Protein AF-A0AAD7RD59-F1 (afdb_monomer_lite)

pLDDT: mean 71.17, std 19.15, range [34.72, 98.81]

Secondary structure (DSSP, 8-state):
--------------PSPPPPPPHHHHHHHHTTTTS---PPPS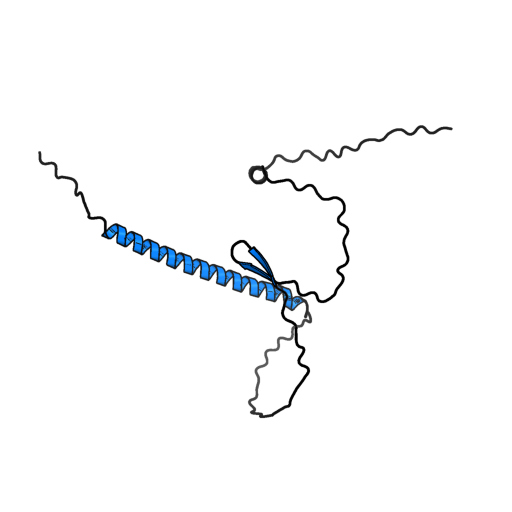--PPPP-------PPEEEEETTEEEEEPPPP--------------------------------TTTTTHHHHHHHHHHHHHHHHHHHHHHHHHHHHHHHHHHHHHHHHS----PPP----

Organism: NCBI:txid143900

Sequence (162 aa):
MPNKKRADMVKTGGGPKTPELTPTEELALQQNRGRPIMEGIAGGSSSEQAGSSARSPSVKAAGHSVTLLQPPPIVLVRGEEPTDEASPEPGPSHSAGIGDGENESESQGDVRTLYKRYLRAEIASRQLKMRKLHKDIALLDRQLDLVRSARPSGLAPGHLQD

Radius of gyration: 36.66 Å; chains: 1; bounding box: 92×52×120 Å

Foldseek 3Di:
DDDDDDDPDPPPPPDPDDDDDDPVRVVVVVVCPPPDDDDDDPDDDDDDDDDDDDDAFDWDDDPPDIDTHDDDDDDPDDDDDDDDDDDDDDDDDDDDDDDDDDDDDPPVVPPVVVVVVVVVVVVVVVVVVVVVVVVVVVVVVVVVVVVVVPDPPPDDDDDDDD

Structure (mmCIF, N/CA/C/O backbone):
data_AF-A0AAD7RD59-F1
#
_entry.id   AF-A0AAD7RD59-F1
#
loop_
_atom_site.group_PDB
_atom_site.id
_atom_site.type_symbol
_atom_site.label_atom_id
_atom_site.label_alt_id
_atom_site.label_comp_id
_atom_site.label_asym_id
_atom_site.label_entity_id
_atom_site.label_seq_id
_atom_site.pdbx_PDB_ins_code
_atom_site.Cartn_x
_atom_site.Cartn_y
_atom_site.Cartn_z
_atom_site.occupancy
_atom_site.B_iso_or_equiv
_atom_site.auth_seq_id
_atom_site.auth_comp_id
_atom_site.auth_asym_id
_atom_site.auth_atom_id
_atom_site.pdbx_PDB_model_num
ATOM 1 N N . MET A 1 1 ? 25.930 14.898 79.053 1.00 40.34 1 MET A N 1
ATOM 2 C CA . MET A 1 1 ? 25.805 13.864 78.003 1.00 40.34 1 MET A CA 1
ATOM 3 C C . MET A 1 1 ? 25.686 14.541 76.636 1.00 40.34 1 MET A C 1
ATOM 5 O O . MET A 1 1 ? 24.595 14.991 76.313 1.00 40.34 1 MET A O 1
ATOM 9 N N . PRO A 1 2 ? 26.762 14.691 75.845 1.00 47.88 2 PRO A N 1
ATOM 10 C CA . PRO A 1 2 ? 26.655 15.121 74.452 1.00 47.88 2 PRO A CA 1
ATOM 11 C C . PRO A 1 2 ? 26.808 13.920 73.505 1.00 47.88 2 PRO A C 1
ATOM 13 O O . PRO A 1 2 ? 27.876 13.312 73.428 1.00 47.88 2 PRO A O 1
ATOM 16 N N . ASN A 1 3 ? 25.746 13.589 72.767 1.00 43.22 3 ASN A N 1
ATOM 17 C CA . ASN A 1 3 ? 25.771 12.546 71.739 1.00 43.22 3 ASN A CA 1
ATOM 18 C C . ASN A 1 3 ? 26.467 13.074 70.473 1.00 43.22 3 ASN A C 1
ATOM 20 O O . ASN A 1 3 ? 25.966 13.973 69.797 1.00 43.22 3 ASN A O 1
ATOM 24 N N . LYS A 1 4 ? 27.638 12.512 70.149 1.00 58.94 4 LYS A N 1
ATOM 25 C CA . LYS A 1 4 ? 28.366 12.760 68.895 1.00 58.94 4 LYS A CA 1
ATOM 26 C C . LYS A 1 4 ? 27.657 12.048 67.737 1.00 58.94 4 LYS A C 1
ATOM 28 O O . LYS A 1 4 ? 27.622 10.823 67.699 1.00 58.94 4 LYS A O 1
ATOM 33 N N . LYS A 1 5 ? 27.144 12.819 66.774 1.00 62.97 5 LYS A N 1
ATOM 34 C CA . LYS A 1 5 ? 26.704 12.330 65.458 1.00 62.97 5 LYS A CA 1
ATOM 35 C C . LYS A 1 5 ? 27.918 11.858 64.643 1.00 62.97 5 LYS A C 1
ATOM 37 O O . LYS A 1 5 ? 28.838 12.637 64.407 1.00 62.97 5 LYS A O 1
ATOM 42 N N . ARG A 1 6 ? 27.898 10.597 64.214 1.00 59.19 6 ARG A N 1
ATOM 43 C CA . ARG A 1 6 ? 28.653 9.992 63.099 1.00 59.19 6 ARG A CA 1
ATOM 44 C C . ARG A 1 6 ? 27.738 8.887 62.550 1.00 59.19 6 ARG A C 1
ATOM 46 O O . ARG A 1 6 ? 27.061 8.255 63.347 1.00 59.19 6 ARG A O 1
ATOM 53 N N . ALA A 1 7 ? 27.612 8.597 61.269 1.00 48.12 7 ALA A N 1
ATOM 54 C CA . ALA A 1 7 ? 28.310 9.023 60.074 1.00 48.12 7 ALA A CA 1
ATOM 55 C C . ALA A 1 7 ? 27.320 8.877 58.906 1.00 48.12 7 ALA A C 1
ATOM 57 O O . ALA A 1 7 ? 26.541 7.921 58.885 1.00 48.12 7 ALA A O 1
ATOM 58 N N . ASP A 1 8 ? 27.373 9.789 57.941 1.00 53.09 8 ASP A N 1
ATOM 59 C CA . ASP A 1 8 ? 26.723 9.598 56.649 1.00 53.09 8 ASP A CA 1
ATOM 60 C C . ASP A 1 8 ? 27.448 8.472 55.908 1.00 53.09 8 ASP A C 1
ATOM 62 O O . ASP A 1 8 ? 28.567 8.631 55.421 1.00 53.09 8 ASP A O 1
ATOM 66 N N . MET A 1 9 ? 26.822 7.298 55.871 1.00 52.44 9 MET A N 1
ATOM 67 C CA . MET A 1 9 ? 27.282 6.183 55.057 1.00 52.44 9 MET A CA 1
ATOM 68 C C . MET A 1 9 ? 26.623 6.324 53.687 1.00 52.44 9 MET A C 1
ATOM 70 O O . MET A 1 9 ? 25.461 5.963 53.491 1.00 52.44 9 MET A O 1
ATOM 74 N N . VAL A 1 10 ? 27.374 6.916 52.758 1.00 58.72 10 VAL A N 1
ATOM 75 C CA . VAL A 1 10 ? 27.068 6.978 51.328 1.00 58.72 10 VAL A CA 1
ATOM 76 C C . VAL A 1 10 ? 26.758 5.561 50.844 1.00 58.72 10 VAL A C 1
ATOM 78 O O . VAL A 1 10 ? 27.644 4.720 50.708 1.00 58.72 10 VAL A O 1
ATOM 81 N N . LYS A 1 11 ? 25.473 5.275 50.624 1.00 58.69 11 LYS A N 1
ATOM 82 C CA . LYS A 1 11 ? 25.018 4.050 49.967 1.00 58.69 11 LYS A CA 1
ATOM 83 C C . LYS A 1 11 ? 25.261 4.202 48.470 1.00 58.69 11 LYS A C 1
ATOM 85 O O . LYS A 1 11 ? 24.381 4.648 47.740 1.00 58.69 11 LYS A O 1
ATOM 90 N N . THR A 1 12 ? 26.446 3.834 48.000 1.00 55.41 12 THR A N 1
ATOM 91 C CA . THR A 1 12 ? 26.662 3.596 46.571 1.00 55.41 12 THR A CA 1
ATOM 92 C C . THR A 1 12 ? 25.933 2.300 46.222 1.00 55.41 12 THR A C 1
ATOM 94 O O . THR A 1 12 ? 26.372 1.212 46.589 1.00 55.41 12 THR A O 1
ATOM 97 N N . GLY A 1 13 ? 24.764 2.420 45.591 1.00 57.09 13 GLY A N 1
ATOM 98 C CA . GLY A 1 13 ? 23.965 1.295 45.107 1.00 57.09 13 GLY A CA 1
ATOM 99 C C . GLY A 1 13 ? 24.663 0.583 43.951 1.00 57.09 13 GLY A C 1
ATOM 100 O O . GLY A 1 13 ? 24.314 0.787 42.795 1.00 57.09 13 GLY A O 1
ATOM 101 N N . GLY A 1 14 ? 25.670 -0.231 44.261 1.00 62.97 14 GLY A N 1
ATOM 102 C CA . GLY A 1 14 ? 26.287 -1.150 43.314 1.00 62.97 14 GLY A CA 1
ATOM 103 C C . GLY A 1 14 ? 25.391 -2.367 43.146 1.00 62.97 14 GLY A C 1
ATOM 104 O O . GLY A 1 14 ? 25.514 -3.331 43.899 1.00 62.97 14 GLY A O 1
ATOM 105 N N . GLY A 1 15 ? 24.458 -2.297 42.196 1.00 72.56 15 GLY A N 1
ATOM 106 C CA . GLY A 1 15 ? 23.721 -3.475 41.749 1.00 72.56 15 GLY A CA 1
ATOM 107 C C . GLY A 1 15 ? 24.677 -4.571 41.250 1.00 72.56 15 GLY A C 1
ATOM 108 O O . GLY A 1 15 ? 25.837 -4.284 40.937 1.00 72.56 15 GLY A O 1
ATOM 109 N N . PRO A 1 16 ? 24.221 -5.833 41.193 1.00 66.12 16 PRO A N 1
ATOM 110 C CA . PRO A 1 16 ? 25.025 -6.935 40.674 1.00 66.12 16 PRO A CA 1
ATOM 111 C C . PRO A 1 16 ? 25.571 -6.611 39.276 1.00 66.12 16 PRO A C 1
ATOM 113 O O . PRO A 1 16 ? 24.937 -5.886 38.508 1.00 66.12 16 PRO A O 1
ATOM 116 N N . LYS A 1 17 ? 26.761 -7.147 38.966 1.00 63.53 17 LYS A N 1
ATOM 117 C CA . LYS A 1 17 ? 27.454 -6.942 37.686 1.00 63.53 17 LYS A CA 1
ATOM 118 C C . LYS A 1 17 ? 26.466 -7.166 36.537 1.00 63.53 17 LYS A C 1
ATOM 120 O O . LYS A 1 17 ? 25.874 -8.241 36.447 1.00 63.53 17 LYS A O 1
ATOM 125 N N . THR A 1 18 ? 26.279 -6.152 35.693 1.00 67.50 18 THR A N 1
ATOM 126 C CA . THR A 1 18 ? 25.425 -6.265 34.507 1.00 67.50 18 THR A CA 1
ATOM 127 C C . THR A 1 18 ? 25.922 -7.438 33.657 1.00 67.50 18 THR A C 1
ATOM 129 O O . THR A 1 18 ? 27.141 -7.554 33.477 1.00 67.50 18 THR A O 1
ATOM 132 N N . PRO A 1 19 ? 25.031 -8.323 33.175 1.00 76.38 19 PRO A N 1
ATOM 133 C CA . PRO A 1 19 ? 25.428 -9.421 32.302 1.00 76.38 19 PRO A CA 1
ATOM 134 C C . PRO A 1 19 ? 26.155 -8.885 31.063 1.00 76.38 19 PRO A C 1
ATOM 136 O O . PRO A 1 19 ? 25.951 -7.736 30.661 1.00 76.38 19 PRO A O 1
ATOM 139 N N . GLU A 1 20 ? 27.034 -9.705 30.487 1.00 81.62 20 GLU A N 1
ATOM 140 C CA . GLU A 1 20 ? 27.679 -9.358 29.222 1.00 81.62 20 GLU A CA 1
ATOM 141 C C . GLU A 1 20 ? 26.609 -9.188 28.146 1.00 81.62 20 GLU A C 1
ATOM 143 O O . GLU A 1 20 ? 25.672 -9.983 28.054 1.00 81.62 20 GLU A O 1
ATOM 148 N N . LEU A 1 21 ? 26.733 -8.109 27.378 1.00 79.56 21 LEU A N 1
ATOM 149 C CA . LEU A 1 21 ? 25.765 -7.765 26.351 1.00 79.56 21 LEU A CA 1
ATOM 150 C C . LEU A 1 21 ? 25.771 -8.846 25.275 1.00 79.56 21 LEU A C 1
ATOM 152 O O . LEU A 1 21 ? 26.821 -9.250 24.775 1.00 79.56 21 LEU A O 1
ATOM 156 N N . THR A 1 22 ? 24.584 -9.292 24.894 1.00 84.50 22 THR A N 1
ATOM 157 C CA . THR A 1 22 ? 24.427 -10.156 23.728 1.00 84.50 22 THR A CA 1
ATOM 158 C C . THR A 1 22 ? 24.837 -9.396 22.458 1.00 84.50 22 THR A C 1
ATOM 160 O O . THR A 1 22 ? 24.711 -8.168 22.406 1.00 84.50 22 THR A O 1
ATOM 163 N N . PRO A 1 23 ? 25.254 -10.091 21.381 1.00 83.81 23 PRO A N 1
ATOM 164 C CA . PRO A 1 23 ? 25.575 -9.438 20.108 1.00 83.81 23 PRO A CA 1
ATOM 165 C C . PRO A 1 23 ? 24.444 -8.533 19.588 1.00 83.81 23 PRO A C 1
ATOM 167 O O . PRO A 1 23 ? 24.687 -7.490 18.984 1.00 83.81 23 PRO A O 1
ATOM 170 N N . THR A 1 24 ? 23.191 -8.902 19.865 1.00 83.44 24 THR A N 1
ATOM 171 C CA . THR A 1 24 ? 22.007 -8.110 19.514 1.00 83.44 24 THR A CA 1
ATOM 172 C C . THR A 1 24 ? 21.912 -6.816 20.323 1.00 83.44 24 THR A C 1
ATOM 174 O O . THR A 1 24 ? 21.627 -5.758 19.761 1.00 83.44 24 THR A O 1
ATOM 177 N N . GLU A 1 25 ? 22.156 -6.875 21.632 1.00 84.62 25 GLU A N 1
ATOM 178 C CA . GLU A 1 25 ? 22.144 -5.694 22.502 1.00 84.62 25 GLU A CA 1
ATOM 179 C C . GLU A 1 25 ? 23.297 -4.744 22.171 1.00 84.62 25 GLU A C 1
ATOM 181 O O . GLU A 1 25 ? 23.107 -3.527 22.153 1.00 84.62 25 GLU A O 1
ATOM 186 N N . GLU A 1 26 ? 24.471 -5.278 21.827 1.00 86.56 26 GLU A N 1
ATOM 187 C CA . GLU A 1 26 ? 25.602 -4.459 21.398 1.00 86.56 26 GLU A CA 1
ATOM 188 C C . GLU A 1 26 ? 25.280 -3.683 20.110 1.00 86.56 26 GLU A C 1
ATOM 190 O O . GLU A 1 26 ? 25.496 -2.469 20.048 1.00 86.56 26 GLU A O 1
ATOM 195 N N . LEU A 1 27 ? 24.687 -4.341 19.105 1.00 85.56 27 LEU A N 1
ATOM 196 C CA . LEU A 1 27 ? 24.237 -3.680 17.874 1.00 85.56 27 LEU A CA 1
ATOM 197 C C . LEU A 1 27 ? 23.177 -2.603 18.152 1.00 85.56 27 LEU A C 1
ATOM 199 O O . LEU A 1 27 ? 23.229 -1.522 17.560 1.00 85.56 27 LEU A O 1
ATOM 203 N N . ALA A 1 28 ? 22.250 -2.857 19.079 1.00 83.56 28 ALA A N 1
ATOM 204 C CA . ALA A 1 28 ? 21.234 -1.883 19.472 1.00 83.56 28 ALA A CA 1
ATOM 205 C C . ALA A 1 28 ? 21.849 -0.630 20.125 1.00 83.56 28 ALA A C 1
ATOM 207 O O . ALA A 1 28 ? 21.436 0.494 19.835 1.00 83.56 28 ALA A O 1
ATOM 208 N N . LEU A 1 29 ? 22.879 -0.788 20.963 1.00 82.81 29 LEU A N 1
ATOM 209 C CA . LEU A 1 29 ? 23.602 0.343 21.556 1.00 82.81 29 LEU A CA 1
ATOM 210 C C . LEU A 1 29 ? 24.414 1.121 20.515 1.00 82.81 29 LEU A C 1
ATOM 212 O O . LEU A 1 29 ? 24.459 2.353 20.567 1.00 82.81 29 LEU A O 1
ATOM 216 N N . GLN A 1 30 ? 25.014 0.435 19.539 1.00 84.81 30 GLN A N 1
ATOM 217 C CA . GLN A 1 30 ? 25.735 1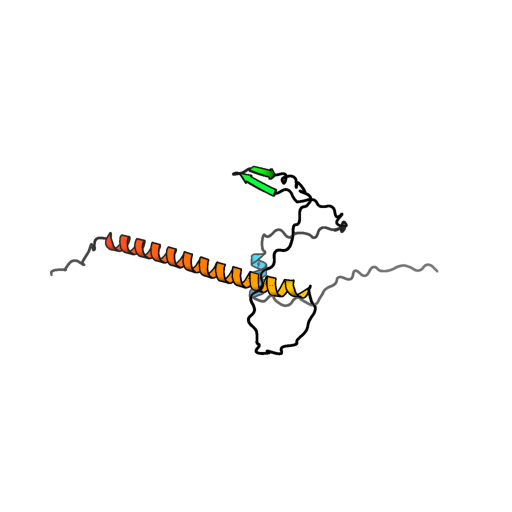.092 18.445 1.00 84.81 30 GLN A CA 1
ATOM 218 C C . GLN A 1 30 ? 24.818 1.995 17.607 1.00 84.81 30 GLN A C 1
ATOM 220 O O . GLN A 1 30 ? 25.232 3.090 17.231 1.00 84.81 30 GLN A O 1
ATOM 225 N N . GLN A 1 31 ? 23.558 1.604 17.387 1.00 82.38 31 GLN A N 1
ATOM 226 C CA . GLN A 1 31 ? 22.560 2.412 16.664 1.00 82.38 31 GLN A CA 1
ATOM 227 C C . GLN A 1 31 ? 22.134 3.697 17.396 1.00 82.38 31 GLN A C 1
ATOM 229 O O . GLN A 1 31 ? 21.569 4.612 16.783 1.00 82.38 31 GLN A O 1
ATOM 234 N N . ASN A 1 32 ? 22.403 3.774 18.700 1.00 81.00 32 ASN A N 1
ATOM 235 C CA . ASN A 1 32 ? 22.130 4.947 19.524 1.00 81.00 32 ASN A CA 1
ATOM 236 C C . ASN A 1 32 ? 23.348 5.874 19.664 1.00 81.00 32 ASN A C 1
ATOM 238 O O . ASN A 1 32 ? 23.214 6.968 20.218 1.00 81.00 32 ASN A O 1
ATOM 242 N N . ARG A 1 33 ? 24.522 5.493 19.133 1.00 82.81 33 ARG A N 1
ATOM 243 C CA . ARG A 1 33 ? 25.709 6.362 19.137 1.00 82.81 33 ARG A CA 1
ATOM 244 C C . 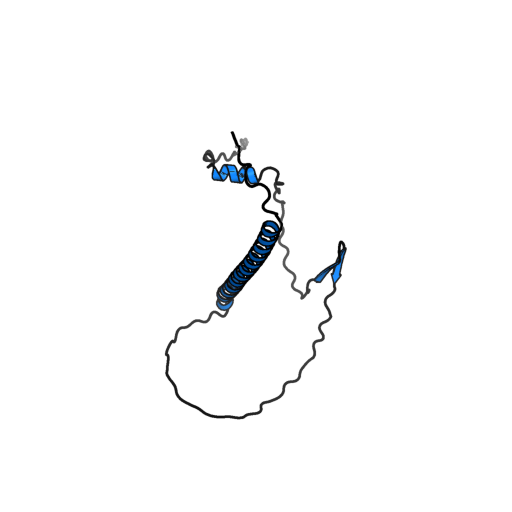ARG A 1 33 ? 25.426 7.650 18.363 1.00 82.81 33 ARG A C 1
ATOM 246 O O . ARG A 1 33 ? 24.919 7.622 17.247 1.00 82.81 33 ARG A O 1
ATOM 253 N N . GLY A 1 34 ? 25.764 8.785 18.971 1.00 80.25 34 GLY A N 1
ATOM 254 C CA . GLY A 1 34 ? 25.595 10.112 18.370 1.00 80.25 34 GLY A CA 1
ATOM 255 C C . GLY A 1 34 ? 24.172 10.675 18.425 1.00 80.25 34 GLY A C 1
ATOM 256 O O . GLY A 1 34 ? 23.954 11.784 17.942 1.00 80.25 34 GLY A O 1
ATOM 257 N N . ARG A 1 35 ? 23.205 9.965 19.023 1.00 84.94 35 ARG A N 1
ATOM 258 C CA . ARG A 1 35 ? 21.891 10.549 19.313 1.00 84.94 35 ARG A CA 1
ATOM 259 C C . ARG A 1 35 ? 21.996 11.438 20.556 1.00 84.94 35 ARG A C 1
ATOM 261 O O . ARG A 1 35 ? 22.632 11.025 21.526 1.00 84.94 35 ARG A O 1
ATOM 268 N N . PRO A 1 36 ? 21.389 12.636 20.558 1.00 81.88 36 PRO A N 1
ATOM 269 C CA . PRO A 1 36 ? 21.354 13.469 21.752 1.00 81.88 36 PRO A CA 1
ATOM 270 C C . PRO A 1 36 ? 20.636 12.716 22.878 1.00 81.88 36 PRO A C 1
ATOM 272 O O . PRO A 1 36 ? 19.495 12.278 22.715 1.00 81.88 36 PRO A O 1
ATOM 275 N N . ILE A 1 37 ? 21.323 12.545 24.008 1.00 82.25 37 ILE A N 1
ATOM 276 C CA . ILE A 1 37 ? 20.726 12.007 25.230 1.00 82.25 37 ILE A CA 1
ATOM 277 C C . ILE A 1 37 ? 19.887 13.135 25.825 1.00 82.25 37 ILE A C 1
ATOM 279 O O . ILE A 1 37 ? 20.418 14.181 26.190 1.00 82.25 37 ILE A O 1
ATOM 283 N N . MET A 1 38 ? 18.570 12.946 25.871 1.00 77.31 38 MET A N 1
ATOM 284 C CA . MET A 1 38 ? 17.679 13.894 26.528 1.00 77.31 38 MET A CA 1
ATOM 285 C C . MET A 1 38 ? 17.794 13.681 28.037 1.00 77.31 38 MET A C 1
ATOM 287 O O . MET A 1 38 ? 17.351 12.656 28.555 1.00 77.31 38 MET A O 1
ATOM 291 N N . GLU A 1 39 ? 18.422 14.622 28.736 1.00 81.50 39 GLU A N 1
ATOM 292 C CA . GLU A 1 39 ? 18.358 14.666 30.195 1.00 81.50 39 GLU A CA 1
ATOM 293 C C . GLU A 1 39 ? 16.899 14.891 30.618 1.00 81.50 39 GLU A C 1
ATOM 295 O O . GLU A 1 39 ? 16.167 15.671 30.001 1.00 81.50 39 GLU A O 1
ATOM 300 N N . GLY A 1 40 ? 16.444 14.166 31.641 1.00 76.69 40 GLY A N 1
ATOM 301 C CA . GLY A 1 40 ? 15.095 14.345 32.167 1.00 76.69 40 GLY A CA 1
ATOM 302 C C . GLY A 1 40 ? 14.927 15.760 32.717 1.00 76.69 40 GLY A C 1
ATOM 303 O O . GLY A 1 40 ? 15.738 16.212 33.522 1.00 76.69 40 GLY A O 1
ATOM 304 N N . ILE A 1 41 ? 13.870 16.462 32.307 1.00 74.44 41 ILE A N 1
ATOM 305 C CA . ILE A 1 41 ? 13.535 17.759 32.899 1.00 74.44 41 ILE A CA 1
ATOM 306 C C . ILE A 1 41 ? 13.030 17.548 34.332 1.00 74.44 41 ILE A C 1
ATOM 308 O O . ILE A 1 41 ? 12.099 16.779 34.577 1.00 74.44 41 ILE A O 1
ATOM 312 N N . ALA A 1 42 ? 13.645 18.220 35.303 1.00 64.62 42 ALA A N 1
ATOM 313 C CA . ALA A 1 42 ? 13.129 18.241 36.664 1.00 64.62 42 ALA A CA 1
ATOM 314 C C . ALA A 1 42 ? 11.904 19.172 36.730 1.00 64.62 42 ALA A C 1
ATOM 316 O O . ALA A 1 42 ? 12.003 20.343 36.373 1.00 64.62 42 ALA A O 1
ATOM 317 N N . GLY A 1 43 ? 10.764 18.664 37.214 1.00 70.19 43 GLY A N 1
ATOM 318 C CA . GLY A 1 43 ? 9.605 19.496 37.573 1.00 70.19 43 GLY A CA 1
ATOM 319 C C . GLY A 1 43 ? 8.459 19.549 36.557 1.00 70.19 43 GLY A C 1
ATOM 320 O O . GLY A 1 43 ? 7.978 20.630 36.226 1.00 70.19 43 GLY A O 1
ATOM 321 N N . GLY A 1 44 ? 7.969 18.398 36.092 1.00 59.91 44 GLY A N 1
ATOM 322 C CA . GLY A 1 44 ? 6.678 18.339 35.403 1.00 59.91 44 GLY A CA 1
ATOM 323 C C . GLY A 1 44 ? 5.521 18.567 36.382 1.00 59.91 44 GLY A C 1
ATOM 324 O O . GLY A 1 44 ? 5.068 17.621 37.020 1.00 59.91 44 GLY A O 1
ATOM 325 N N . SER A 1 45 ? 5.041 19.804 36.510 1.00 66.81 45 SER A N 1
ATOM 326 C CA . SER A 1 45 ? 3.752 20.076 37.159 1.00 66.81 45 SER A CA 1
ATOM 327 C C . SER A 1 45 ? 2.618 19.834 36.167 1.00 66.81 45 SER A C 1
ATOM 329 O O . SER A 1 45 ? 2.591 20.415 35.084 1.00 66.81 45 SER A O 1
ATOM 331 N N . SER A 1 46 ? 1.673 18.976 36.548 1.00 69.62 46 SER A N 1
ATOM 332 C CA . SER A 1 46 ? 0.425 18.751 35.818 1.00 69.62 46 SER A CA 1
ATOM 333 C C . SER A 1 46 ? -0.471 19.982 35.949 1.00 69.62 46 SER A C 1
ATOM 335 O O . SER A 1 46 ? -0.847 20.347 37.060 1.00 69.62 46 SER A O 1
ATOM 337 N N . SER A 1 47 ? -0.830 20.620 34.836 1.00 70.06 47 SER A N 1
ATOM 338 C CA . SER A 1 47 ? -1.891 21.634 34.815 1.00 70.06 47 SER A CA 1
ATOM 339 C C . SER A 1 47 ? -3.219 20.981 34.444 1.00 70.06 47 SER A C 1
ATOM 341 O O . SER A 1 47 ? -3.296 20.234 33.470 1.00 70.06 47 SER A O 1
ATOM 343 N N . GLU A 1 48 ? -4.260 21.257 35.230 1.00 63.66 48 GLU A N 1
ATOM 344 C CA . GLU A 1 48 ? -5.630 20.834 34.941 1.00 63.66 48 GLU A CA 1
ATOM 345 C C . GLU A 1 48 ? -6.102 21.418 33.605 1.00 63.66 48 GLU A C 1
ATOM 347 O O . GLU A 1 48 ? -5.906 22.597 33.300 1.00 63.66 48 GLU A O 1
ATOM 352 N N . GLN A 1 49 ? -6.727 20.574 32.786 1.00 54.31 49 GLN A N 1
ATOM 353 C CA . GLN A 1 49 ? -7.284 20.975 31.505 1.00 54.31 49 GLN A CA 1
ATOM 354 C C . GLN A 1 49 ? -8.561 21.786 31.753 1.00 54.31 49 GLN A C 1
ATOM 356 O O . GLN A 1 49 ? -9.633 21.228 31.977 1.00 54.31 49 GLN A O 1
ATOM 361 N N . ALA A 1 50 ? -8.449 23.115 31.714 1.00 49.22 50 ALA A N 1
ATOM 362 C CA . ALA A 1 50 ? -9.610 23.993 31.694 1.00 49.22 50 ALA A CA 1
ATOM 363 C C . ALA A 1 50 ? -10.406 23.734 30.405 1.00 49.22 50 ALA A C 1
ATOM 365 O O . ALA A 1 50 ? -9.990 24.093 29.302 1.00 49.22 50 ALA A O 1
ATOM 366 N N . GLY A 1 51 ? -11.548 23.066 30.546 1.00 53.81 51 GLY A N 1
ATOM 367 C CA . GLY A 1 51 ? -12.499 22.886 29.464 1.00 53.81 51 GLY A CA 1
ATOM 368 C C . GLY A 1 51 ? -13.092 24.226 29.041 1.00 53.81 51 GLY A C 1
ATOM 369 O O . GLY A 1 51 ? -13.792 24.877 29.806 1.00 53.81 51 GLY A O 1
ATOM 370 N N . SER A 1 52 ? -12.866 24.616 27.793 1.00 51.75 52 SER A N 1
ATOM 371 C CA . SER A 1 52 ? -13.879 25.305 26.995 1.00 51.75 52 SER A CA 1
ATOM 372 C C . SER A 1 52 ? -13.568 25.073 25.521 1.00 51.75 52 SER A C 1
ATOM 374 O O . SER A 1 52 ? -12.409 24.982 25.124 1.00 51.75 52 SER A O 1
ATOM 376 N N . SER A 1 53 ? -14.623 24.876 24.737 1.00 60.56 53 SER A N 1
ATOM 377 C CA . SER A 1 53 ? -14.610 24.559 23.308 1.00 60.56 53 SER A CA 1
ATOM 378 C C . SER A 1 53 ? -13.691 25.496 22.508 1.00 60.56 53 SER A C 1
ATOM 380 O O . SER A 1 53 ? -14.104 26.557 22.049 1.00 60.56 53 SER A O 1
ATOM 382 N N . ALA A 1 54 ? -12.429 25.107 22.337 1.00 58.94 54 ALA A N 1
ATOM 383 C CA . ALA A 1 54 ? -11.451 25.824 21.535 1.00 58.94 54 ALA A CA 1
ATOM 384 C C . ALA A 1 54 ? -11.050 24.921 20.368 1.00 58.94 54 ALA A C 1
ATOM 386 O O . ALA A 1 54 ? -10.113 24.127 20.454 1.00 58.94 54 ALA A O 1
ATOM 387 N N . ARG A 1 55 ? -11.808 25.004 19.268 1.00 64.44 55 ARG A N 1
ATOM 388 C CA . ARG A 1 55 ? -11.445 24.348 18.007 1.00 64.44 55 ARG A CA 1
ATOM 389 C C . ARG A 1 55 ? -10.056 24.841 17.605 1.00 64.44 55 ARG A C 1
ATOM 391 O O . ARG A 1 55 ? -9.874 26.030 17.351 1.00 64.44 55 ARG A O 1
ATOM 398 N N . SER A 1 56 ? -9.088 23.929 17.573 1.00 68.00 56 SER A N 1
ATOM 399 C CA . SER A 1 56 ? -7.703 24.260 17.253 1.00 68.00 56 SER A CA 1
ATOM 400 C C . SER A 1 56 ? -7.625 24.896 15.856 1.00 68.00 56 SER A C 1
ATOM 402 O O . SER A 1 56 ? -8.303 24.420 14.937 1.00 68.00 56 SER A O 1
ATOM 404 N N . PRO A 1 57 ? -6.827 25.961 15.670 1.00 69.88 57 PRO A N 1
ATOM 405 C CA . PRO A 1 57 ? -6.639 26.563 14.359 1.00 69.88 57 PRO A CA 1
ATOM 406 C C . PRO A 1 57 ? -6.074 25.536 13.374 1.00 69.88 57 PRO A C 1
ATOM 408 O O . PRO A 1 57 ? -5.164 24.775 13.709 1.00 69.88 57 PRO A O 1
ATOM 411 N N . SER A 1 58 ? -6.594 25.512 12.150 1.00 72.56 58 SER A N 1
ATOM 412 C CA . SER A 1 58 ? -6.040 24.668 11.089 1.00 72.56 58 SER A CA 1
ATOM 413 C C . SER A 1 58 ? -4.847 25.362 10.443 1.00 72.56 58 SER A C 1
ATOM 415 O O . SER A 1 58 ? -4.897 26.560 10.174 1.00 72.56 58 SER A O 1
ATOM 417 N N . VAL A 1 59 ? -3.788 24.614 10.155 1.00 78.00 59 VAL A N 1
ATOM 418 C CA . VAL A 1 59 ? -2.572 25.147 9.537 1.00 78.00 59 VAL A CA 1
ATOM 419 C C . VAL A 1 59 ? -2.602 24.899 8.030 1.00 78.00 59 VAL A C 1
ATOM 421 O O . VAL A 1 59 ? -2.893 23.784 7.596 1.00 78.00 59 VAL A O 1
ATOM 424 N N . LYS A 1 60 ? -2.270 25.915 7.225 1.00 76.31 60 LYS A N 1
ATOM 425 C CA . LYS A 1 60 ? -2.032 25.760 5.783 1.00 76.31 60 LYS A CA 1
ATOM 426 C C . LYS A 1 60 ? -0.575 26.087 5.475 1.00 76.31 60 LYS A C 1
ATOM 428 O O . LYS A 1 60 ? -0.086 27.158 5.825 1.00 76.31 60 LYS A O 1
ATOM 433 N N . ALA A 1 61 ? 0.109 25.161 4.810 1.00 73.44 61 ALA A N 1
ATOM 434 C CA . ALA A 1 61 ? 1.459 25.370 4.305 1.00 73.44 61 ALA A CA 1
ATOM 435 C C . ALA A 1 61 ? 1.394 25.703 2.810 1.00 73.44 61 ALA A C 1
ATOM 437 O O . ALA A 1 61 ? 0.799 24.956 2.030 1.00 73.44 61 ALA A O 1
ATOM 438 N N . ALA A 1 62 ? 1.986 26.828 2.415 1.00 69.62 62 ALA A N 1
ATOM 439 C CA . ALA A 1 62 ? 2.144 27.223 1.021 1.00 69.62 62 ALA A CA 1
ATOM 440 C C . ALA A 1 62 ? 3.636 27.441 0.747 1.00 69.62 62 ALA A C 1
ATOM 442 O O . ALA A 1 62 ? 4.232 28.423 1.187 1.00 69.62 62 ALA A O 1
ATOM 443 N N . GLY A 1 63 ? 4.260 26.493 0.043 1.00 80.56 63 GLY A N 1
ATOM 444 C CA . GLY A 1 63 ? 5.705 26.507 -0.182 1.00 80.56 63 GLY A CA 1
ATOM 445 C C . GLY A 1 63 ? 6.483 26.427 1.136 1.00 80.56 63 GLY A C 1
ATOM 446 O O . GLY A 1 63 ? 6.430 25.412 1.822 1.00 80.56 63 GLY A O 1
ATOM 447 N N . HIS A 1 64 ? 7.202 27.498 1.470 1.00 78.56 64 HIS A N 1
ATOM 448 C CA . HIS A 1 64 ? 8.063 27.634 2.655 1.00 78.56 64 HIS A CA 1
ATOM 449 C C . HIS A 1 64 ? 7.439 28.498 3.767 1.00 78.56 64 HIS A C 1
ATOM 451 O O . HIS A 1 64 ? 8.110 28.794 4.754 1.00 78.56 64 HIS A O 1
ATOM 457 N N . SER A 1 65 ? 6.168 28.898 3.641 1.00 65.94 65 SER A N 1
ATOM 458 C CA . SER A 1 65 ? 5.452 29.635 4.685 1.00 65.94 65 SER A CA 1
ATOM 459 C C . SER A 1 65 ? 4.292 28.826 5.264 1.00 65.94 65 SER A C 1
ATOM 461 O O . SER A 1 65 ? 3.625 28.045 4.577 1.00 65.94 65 SER A O 1
ATOM 463 N N . VAL A 1 66 ? 4.073 29.014 6.564 1.00 76.94 66 VAL A N 1
ATOM 464 C CA . VAL A 1 66 ? 3.022 28.356 7.338 1.00 76.94 66 VAL A CA 1
ATOM 465 C C . VAL A 1 66 ? 2.131 29.438 7.930 1.00 76.94 66 VAL A C 1
ATOM 467 O O . VAL A 1 66 ? 2.616 30.301 8.659 1.00 76.94 66 VAL A O 1
ATOM 470 N N . THR A 1 67 ? 0.836 29.403 7.616 1.00 77.06 67 THR A N 1
ATOM 471 C CA . THR A 1 67 ? -0.146 30.356 8.148 1.00 77.06 67 THR A CA 1
ATOM 472 C C . THR A 1 67 ? -1.258 29.645 8.907 1.00 77.06 67 THR A C 1
ATOM 474 O O . THR A 1 67 ? -1.684 28.534 8.575 1.00 77.06 67 THR A O 1
ATOM 477 N N . LEU A 1 68 ? -1.707 30.303 9.973 1.00 78.88 68 LEU A N 1
ATOM 478 C CA . LEU A 1 68 ? -2.754 29.827 10.861 1.00 78.88 68 LEU A CA 1
ATOM 479 C C . LEU A 1 68 ? -4.113 30.305 10.329 1.00 78.88 68 LEU A C 1
ATOM 481 O O . LEU A 1 68 ? -4.328 31.509 10.201 1.00 78.88 68 LEU A O 1
ATOM 485 N N . LEU A 1 69 ? -5.024 29.387 10.003 1.00 77.69 69 LEU A N 1
ATOM 486 C CA . LEU A 1 69 ? -6.373 29.730 9.548 1.00 77.69 69 LEU A CA 1
ATOM 487 C C . LEU A 1 69 ? -7.352 29.671 10.717 1.00 77.69 69 LEU A C 1
ATOM 489 O O . LEU A 1 69 ? -7.435 28.666 11.432 1.00 77.69 69 LEU A O 1
ATOM 493 N N . GLN A 1 70 ? -8.137 30.737 10.859 1.00 77.50 70 GLN A N 1
ATOM 494 C CA . GLN A 1 70 ? -9.250 30.771 11.794 1.00 77.50 70 GLN A CA 1
ATOM 495 C C . GLN A 1 70 ? -10.414 29.927 11.243 1.00 77.50 70 GLN A C 1
ATOM 497 O O . GLN A 1 70 ? -10.766 30.065 10.068 1.00 77.50 70 GLN A O 1
ATOM 502 N N . PRO A 1 71 ? -11.009 29.032 12.051 1.00 71.62 71 PRO A N 1
ATOM 503 C CA . PRO A 1 71 ? -12.150 28.240 11.614 1.00 71.62 71 PRO A CA 1
ATOM 504 C C . PRO A 1 71 ? -13.388 29.125 11.364 1.00 71.62 71 PRO A C 1
ATOM 506 O O . PRO A 1 71 ? -13.580 30.112 12.077 1.00 71.62 71 PRO A O 1
ATOM 509 N N . PRO A 1 72 ? -14.245 28.774 10.382 1.00 73.75 72 PRO A N 1
ATOM 510 C CA . PRO A 1 72 ? -15.453 29.538 10.082 1.00 73.75 72 PRO A CA 1
ATOM 511 C C . PRO A 1 72 ? -16.454 29.492 11.252 1.00 73.75 72 PRO A C 1
ATOM 513 O O . PRO A 1 72 ? -16.533 28.465 11.940 1.00 73.75 72 PRO A O 1
ATOM 516 N N . PRO A 1 73 ? -17.227 30.572 11.477 1.00 67.12 73 PRO A N 1
ATOM 517 C CA . PRO A 1 73 ? -18.209 30.642 12.553 1.00 67.12 73 PRO A CA 1
ATOM 518 C C . PRO A 1 73 ? -19.358 29.656 12.314 1.00 67.12 73 PRO A C 1
ATOM 520 O O . PRO A 1 73 ? -19.868 29.527 11.202 1.00 67.12 73 PRO A O 1
ATOM 523 N N . ILE A 1 74 ? -19.768 28.954 13.371 1.00 64.88 74 ILE A N 1
ATOM 524 C CA . ILE A 1 74 ? -20.917 28.045 13.335 1.00 64.88 74 ILE A CA 1
ATOM 525 C C . ILE A 1 74 ? -22.185 28.891 13.471 1.00 64.88 74 ILE A C 1
ATOM 527 O O . ILE A 1 74 ? -22.416 29.495 14.516 1.00 64.88 74 ILE A O 1
ATOM 531 N N . VAL A 1 75 ? -23.015 28.921 12.428 1.00 63.97 75 VAL A N 1
ATOM 532 C CA . VAL A 1 75 ? -24.381 29.450 12.510 1.00 63.97 75 VAL A CA 1
ATOM 533 C C . VAL A 1 75 ? -25.277 28.307 12.981 1.00 63.97 75 VAL A C 1
ATOM 535 O O . VAL A 1 75 ? -25.515 27.356 12.239 1.00 63.97 75 VAL A O 1
ATOM 538 N N . LEU A 1 76 ? -25.738 28.364 14.230 1.00 56.31 76 LEU A N 1
ATOM 539 C CA . LEU A 1 76 ? -26.741 27.431 14.742 1.00 56.31 76 LEU A CA 1
ATOM 540 C C . LEU A 1 76 ? -28.110 27.834 14.180 1.00 56.31 76 LEU A C 1
ATOM 542 O O . LEU A 1 76 ? -28.783 28.701 14.734 1.00 56.31 76 LEU A O 1
ATOM 546 N N . VAL A 1 77 ? -28.513 27.227 13.062 1.00 53.12 77 VAL A N 1
ATOM 547 C CA . VAL A 1 77 ? -29.892 27.323 12.567 1.00 53.12 77 VAL A CA 1
ATOM 548 C C . VAL A 1 77 ? -30.772 26.461 13.470 1.00 53.12 77 VAL A C 1
ATOM 550 O O . VAL A 1 77 ? -30.609 25.245 13.561 1.00 53.12 77 VAL A O 1
ATOM 553 N N . ARG A 1 78 ? -31.665 27.128 14.200 1.00 49.16 78 ARG A N 1
ATOM 554 C CA . ARG A 1 78 ? -32.627 26.535 15.125 1.00 49.16 78 ARG A CA 1
ATOM 555 C C . ARG A 1 78 ? -33.892 26.132 14.363 1.00 49.16 78 ARG A C 1
ATOM 557 O O . ARG A 1 78 ? -34.682 27.007 14.051 1.00 49.16 78 ARG A O 1
ATOM 564 N N . GLY A 1 79 ? -34.080 24.822 14.204 1.00 44.25 79 GLY A N 1
ATOM 565 C CA . GLY A 1 79 ? -35.375 24.134 14.250 1.00 44.25 79 GLY A CA 1
ATOM 566 C C . GLY A 1 79 ? -36.277 24.192 13.017 1.00 44.25 79 GLY A C 1
ATOM 567 O O . GLY A 1 79 ? -36.777 25.252 12.680 1.00 44.25 79 GLY A O 1
ATOM 568 N N . GLU A 1 80 ? -36.597 23.013 12.482 1.00 37.34 80 GLU A N 1
ATOM 569 C CA . GLU A 1 80 ? -37.957 22.628 12.077 1.00 37.34 80 GLU A CA 1
ATOM 570 C C . GLU A 1 80 ? -38.021 21.107 11.827 1.00 37.34 80 GLU A C 1
ATOM 572 O O . GLU A 1 80 ? -37.241 20.542 11.065 1.00 37.34 80 GLU A O 1
ATOM 577 N N . GLU A 1 81 ? -38.908 20.445 12.570 1.00 44.25 81 GLU A N 1
ATOM 578 C CA . GLU A 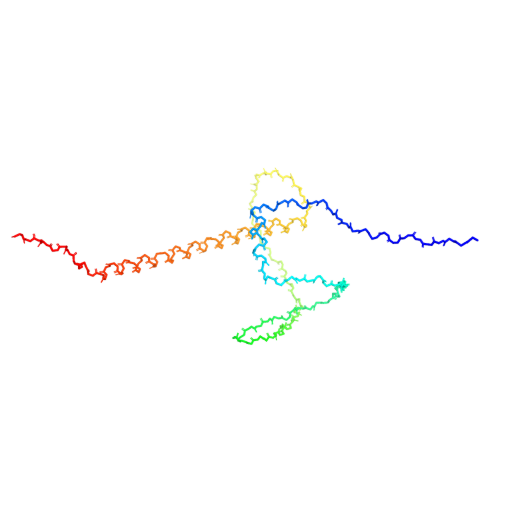1 81 ? -39.401 19.080 12.347 1.00 44.25 81 GLU A CA 1
ATOM 579 C C . GLU A 1 81 ? -40.668 19.201 11.483 1.00 44.25 81 GLU A C 1
ATOM 581 O O . GLU A 1 81 ? -41.398 20.184 11.652 1.00 44.25 81 GLU A O 1
ATOM 586 N N . PRO A 1 82 ? -40.918 18.281 10.534 1.00 45.03 82 PRO A N 1
ATOM 587 C CA . PRO A 1 82 ? -42.277 17.737 10.480 1.00 45.03 82 PRO A CA 1
ATOM 588 C C . PRO A 1 82 ? -42.377 16.267 10.017 1.00 45.03 82 PRO A C 1
ATOM 590 O O . PRO A 1 82 ? -41.917 15.898 8.939 1.00 45.03 82 PRO A O 1
ATOM 593 N N . THR A 1 83 ? -43.083 15.478 10.827 1.00 39.97 83 THR A N 1
ATOM 594 C CA . THR A 1 83 ? -44.386 14.849 10.526 1.00 39.97 83 THR A CA 1
ATOM 595 C C . THR A 1 83 ? -44.419 13.701 9.507 1.00 39.97 83 THR A C 1
ATOM 597 O O . THR A 1 83 ? -44.426 13.898 8.297 1.00 39.97 83 THR A O 1
ATOM 600 N N . ASP A 1 84 ? -44.526 12.497 10.077 1.00 46.78 84 ASP A N 1
ATOM 601 C CA . ASP A 1 84 ? -45.421 11.373 9.741 1.00 46.78 84 ASP A CA 1
ATOM 602 C C . ASP A 1 84 ? -46.203 11.439 8.408 1.00 46.78 84 ASP A C 1
ATOM 604 O O . ASP A 1 84 ? -47.140 12.222 8.252 1.00 46.78 84 ASP A O 1
ATOM 608 N N . GLU A 1 85 ? -45.905 10.513 7.492 1.00 47.31 85 GLU A N 1
ATOM 609 C CA . GLU A 1 85 ? -46.832 10.074 6.441 1.00 47.31 85 GLU A CA 1
ATOM 610 C C . GLU A 1 85 ? -46.668 8.559 6.259 1.00 47.31 85 GLU A C 1
ATOM 612 O O . GLU A 1 85 ? -45.580 8.034 6.006 1.00 47.31 85 GLU A O 1
ATOM 617 N N . ALA A 1 86 ? -47.770 7.858 6.501 1.00 44.09 86 ALA A N 1
ATOM 618 C CA . ALA A 1 86 ? -47.869 6.418 6.618 1.00 44.09 86 ALA A CA 1
ATOM 619 C C . ALA A 1 86 ? -48.145 5.760 5.260 1.00 44.09 86 ALA A C 1
ATOM 621 O O . ALA A 1 86 ? -49.000 6.210 4.504 1.00 44.09 86 ALA A O 1
ATOM 622 N N . SER A 1 87 ? -47.537 4.599 5.003 1.00 37.78 87 SER A N 1
ATOM 623 C CA . SER A 1 87 ? -48.121 3.611 4.088 1.00 37.78 87 SER A CA 1
ATOM 624 C C . SER A 1 87 ? -47.660 2.192 4.458 1.00 37.78 87 SER A C 1
ATOM 626 O O . SER A 1 87 ? -46.453 1.936 4.448 1.00 37.78 87 SER A O 1
ATOM 628 N N . PRO A 1 88 ? -48.574 1.275 4.837 1.00 51.38 88 PRO A N 1
ATOM 629 C CA . PRO A 1 88 ? -48.236 -0.088 5.231 1.00 51.38 88 PRO A CA 1
ATOM 630 C C . PRO A 1 88 ? -48.420 -1.064 4.058 1.00 51.38 88 PRO A C 1
ATOM 632 O O . PRO A 1 88 ? -49.443 -1.029 3.383 1.00 51.38 88 PRO A O 1
ATOM 635 N N . GLU A 1 89 ? -47.493 -2.004 3.874 1.00 43.94 89 GLU A N 1
ATOM 636 C CA . GLU A 1 89 ? -47.759 -3.242 3.124 1.00 43.94 89 GLU A CA 1
ATOM 637 C C . GLU A 1 89 ? -47.208 -4.448 3.917 1.00 43.94 89 GLU A C 1
ATOM 639 O O . GLU A 1 89 ? -46.051 -4.414 4.355 1.00 43.94 89 GLU A O 1
ATOM 644 N N . PRO A 1 90 ? -48.037 -5.479 4.182 1.00 48.84 90 PRO A N 1
ATOM 645 C CA . PRO A 1 90 ? -47.726 -6.573 5.095 1.00 48.84 90 PRO A CA 1
ATOM 646 C C . PRO A 1 90 ? -47.152 -7.810 4.385 1.00 48.84 90 PRO A C 1
ATOM 648 O O . PRO A 1 90 ? -47.651 -8.263 3.361 1.00 48.84 90 PRO A O 1
ATOM 651 N N . GLY A 1 91 ? -46.173 -8.457 5.019 1.00 34.72 91 GLY A N 1
ATOM 652 C CA . GLY A 1 91 ? -45.740 -9.811 4.670 1.00 34.72 91 GLY A CA 1
ATOM 653 C C . GLY A 1 91 ? -45.123 -10.518 5.883 1.00 34.72 91 GLY A C 1
ATOM 654 O O . GLY A 1 91 ? -44.051 -10.097 6.315 1.00 34.72 91 GLY A O 1
ATOM 655 N N . PRO A 1 92 ? -45.780 -11.540 6.472 1.00 51.69 92 PRO A N 1
ATOM 656 C CA . PRO A 1 92 ? -45.371 -12.151 7.735 1.00 51.69 92 PRO A CA 1
ATOM 657 C C . PRO A 1 92 ? -44.606 -13.479 7.579 1.00 51.69 92 PRO A C 1
ATOM 659 O O . PRO A 1 92 ? -44.657 -14.147 6.549 1.00 51.69 92 PRO A O 1
ATOM 662 N N . SER A 1 93 ? -44.030 -13.891 8.712 1.00 44.22 93 SER A N 1
ATOM 663 C CA . SER A 1 93 ? -43.581 -15.237 9.102 1.00 44.22 93 SER A CA 1
ATOM 664 C C . SER A 1 93 ? -42.192 -15.701 8.661 1.00 44.22 93 SER A C 1
ATOM 666 O O . SER A 1 93 ? -41.983 -16.177 7.556 1.00 44.22 93 SER A O 1
ATOM 668 N N . HIS A 1 94 ? -41.174 -15.486 9.502 1.00 43.44 94 HIS A N 1
ATOM 669 C CA . HIS A 1 94 ? -40.797 -16.285 10.690 1.00 43.44 94 HIS A CA 1
ATOM 670 C C . HIS A 1 94 ? -39.985 -17.539 10.329 1.00 43.44 94 HIS A C 1
ATOM 672 O O . HIS A 1 94 ? -40.531 -18.585 9.999 1.00 43.44 94 HIS A O 1
ATOM 678 N N . SER A 1 95 ? -38.678 -17.478 10.575 1.00 43.03 95 SER A N 1
ATOM 679 C CA . SER A 1 95 ? -37.976 -18.613 11.173 1.00 43.03 95 SER A CA 1
ATOM 680 C C . SER A 1 95 ? -37.120 -18.085 12.314 1.00 43.03 95 SER A C 1
ATOM 682 O O . SER A 1 95 ? -36.155 -17.351 12.103 1.00 43.03 95 SER A O 1
ATOM 684 N N . ALA A 1 96 ? -37.547 -18.425 13.524 1.00 46.09 96 ALA A N 1
ATOM 685 C CA . ALA A 1 96 ? -36.855 -18.158 14.765 1.00 46.09 96 ALA A CA 1
ATOM 686 C C . ALA A 1 96 ? -35.425 -18.715 14.718 1.00 46.09 96 ALA A C 1
ATOM 688 O O . ALA A 1 96 ? -35.218 -19.916 14.566 1.00 46.09 96 ALA A O 1
ATOM 689 N N . GLY A 1 97 ? -34.451 -17.829 14.886 1.00 37.16 97 GLY A N 1
ATOM 690 C CA . GLY A 1 97 ? -33.123 -18.168 15.370 1.00 37.16 97 GLY A CA 1
ATOM 691 C C . GLY A 1 97 ? -32.971 -17.532 16.739 1.00 37.16 97 GLY A C 1
ATOM 692 O O . GLY A 1 97 ? -32.530 -16.393 16.840 1.00 37.16 97 GLY A O 1
ATOM 693 N N . ILE A 1 98 ? -33.413 -18.252 17.770 1.00 49.97 98 ILE A N 1
ATOM 694 C CA . ILE A 1 98 ? -33.120 -17.943 19.168 1.00 49.97 98 ILE A CA 1
ATOM 695 C C . ILE A 1 98 ? -31.596 -17.938 19.310 1.00 49.97 98 ILE A C 1
ATOM 697 O O . ILE A 1 98 ? -30.937 -18.959 19.129 1.00 49.97 98 ILE A O 1
ATOM 701 N N . GLY A 1 99 ? -31.064 -16.763 19.603 1.00 43.91 99 GLY A N 1
ATOM 702 C CA . GLY A 1 99 ? -29.688 -16.516 20.000 1.00 43.91 99 GLY A CA 1
ATOM 703 C C . GLY A 1 99 ? -29.709 -15.355 20.976 1.00 43.91 99 GLY A C 1
ATOM 704 O O . GLY A 1 99 ? -29.172 -14.292 20.689 1.00 43.91 99 GLY A O 1
ATOM 705 N N . ASP A 1 100 ? -30.444 -15.561 22.066 1.00 47.94 100 ASP A N 1
ATOM 706 C CA . ASP A 1 100 ? -30.368 -14.749 23.270 1.00 47.94 100 ASP A CA 1
ATOM 707 C C . ASP A 1 100 ? -28.949 -14.886 23.839 1.00 47.94 100 ASP A C 1
ATOM 709 O O . ASP A 1 100 ? -28.396 -15.989 23.904 1.00 47.94 100 ASP A O 1
ATOM 713 N N . GLY A 1 101 ? -28.321 -13.753 24.126 1.00 46.97 101 GLY A N 1
ATOM 714 C CA . GLY A 1 101 ? -26.890 -13.677 24.398 1.00 46.97 101 GLY A CA 1
ATOM 715 C C . GLY A 1 101 ? -26.382 -12.242 24.433 1.00 46.97 101 GLY A C 1
ATOM 716 O O . GLY A 1 101 ? -25.483 -11.883 23.677 1.00 46.97 101 GLY A O 1
ATOM 717 N N . GLU A 1 102 ? -27.035 -11.424 25.257 1.00 50.97 102 GLU A N 1
ATOM 718 C CA . GLU A 1 102 ? -26.387 -10.600 26.284 1.00 50.97 102 GLU A CA 1
ATOM 719 C C . GLU A 1 102 ? -25.016 -9.993 25.913 1.00 50.97 102 GLU A C 1
ATOM 721 O O . GLU A 1 102 ? -23.996 -10.679 25.881 1.00 50.97 102 GLU A O 1
ATOM 726 N N . ASN A 1 103 ? -24.931 -8.672 25.765 1.00 48.19 103 ASN A N 1
ATOM 727 C CA . ASN A 1 103 ? -24.444 -7.864 26.885 1.00 48.19 103 ASN A CA 1
ATOM 728 C C . ASN A 1 103 ? -24.396 -6.382 26.532 1.00 48.19 103 ASN A C 1
ATOM 730 O O . ASN A 1 103 ? -23.794 -5.952 25.545 1.00 48.19 103 ASN A O 1
ATOM 734 N N . GLU A 1 104 ? -24.968 -5.612 27.441 1.00 52.06 104 GLU A N 1
ATOM 735 C CA . GLU A 1 104 ? -24.704 -4.205 27.638 1.00 52.06 104 GLU A CA 1
ATOM 736 C C . GLU A 1 104 ? -23.191 -3.982 27.770 1.00 52.06 104 GLU A C 1
ATOM 738 O O . GLU A 1 104 ? -22.542 -4.354 28.747 1.00 52.06 104 GLU A O 1
ATOM 743 N N . SER A 1 105 ? -22.596 -3.372 26.753 1.00 50.81 105 SER A N 1
ATOM 744 C CA . SER A 1 105 ? -21.376 -2.587 26.896 1.00 50.81 105 SER A CA 1
ATOM 745 C C . SER A 1 105 ? -21.299 -1.637 25.714 1.00 50.81 105 SER A C 1
ATOM 747 O O . SER A 1 105 ? -20.506 -1.815 24.788 1.00 50.81 105 SER A O 1
ATOM 749 N N . GLU A 1 106 ? -22.083 -0.564 25.784 1.00 50.59 106 GLU A N 1
ATOM 750 C CA . GLU A 1 106 ? -21.933 0.622 24.928 1.00 50.59 106 GLU A CA 1
ATOM 751 C C . GLU A 1 106 ? -20.517 1.250 25.020 1.00 50.59 106 GLU A C 1
ATOM 753 O O . GLU A 1 106 ? -20.176 2.129 24.239 1.00 50.59 106 GLU A O 1
ATOM 758 N N . SER A 1 107 ? -19.640 0.732 25.894 1.00 54.28 107 SER A N 1
ATOM 759 C CA . SER A 1 107 ? -18.208 1.055 25.987 1.00 54.28 107 SER A CA 1
ATOM 760 C C . SER A 1 107 ? -17.265 0.045 25.278 1.00 54.28 107 SER A C 1
ATOM 762 O O . SER A 1 107 ? -16.165 0.403 24.862 1.00 54.28 107 SER A O 1
ATOM 764 N N . GLN A 1 108 ? -17.672 -1.215 25.033 1.00 54.03 108 GLN A N 1
ATOM 765 C CA . GLN A 1 108 ? -16.859 -2.206 24.282 1.00 54.03 108 GLN A CA 1
ATOM 766 C C . GLN A 1 108 ? -17.039 -2.136 22.758 1.00 54.03 108 GLN A C 1
ATOM 768 O O . GLN A 1 108 ? -16.252 -2.730 22.007 1.00 54.03 108 GLN A O 1
ATOM 773 N N . GLY A 1 109 ? -18.046 -1.391 22.294 1.00 57.19 109 GLY A N 1
ATOM 774 C CA . GLY A 1 109 ? -18.289 -1.104 20.882 1.00 57.19 109 GLY A CA 1
ATOM 775 C C . GLY A 1 109 ? -17.182 -0.292 20.203 1.00 57.19 109 GLY A C 1
ATOM 776 O O . GLY A 1 109 ? -17.164 -0.227 18.977 1.00 57.19 109 GLY A O 1
ATOM 777 N N . ASP A 1 110 ? -16.227 0.268 20.947 1.00 75.19 110 ASP A N 1
ATOM 778 C CA . ASP A 1 110 ? -15.225 1.185 20.394 1.00 75.19 110 ASP A CA 1
ATOM 779 C C . ASP A 1 110 ? -13.924 0.475 19.964 1.00 75.19 110 ASP A C 1
ATOM 781 O O . ASP A 1 110 ? -13.478 0.577 18.822 1.00 75.19 110 ASP A O 1
ATOM 785 N N . VAL A 1 111 ? -13.343 -0.380 20.814 1.00 92.44 111 VAL A N 1
ATOM 786 C CA . VAL A 1 111 ? -12.025 -0.988 20.522 1.00 92.44 111 VAL A CA 1
ATOM 787 C C . VAL A 1 111 ? -12.096 -2.060 19.429 1.00 92.44 111 VAL A C 1
ATOM 789 O O . VAL A 1 111 ? -11.269 -2.090 18.514 1.00 92.44 111 VAL A O 1
ATOM 792 N N . ARG A 1 112 ? -13.094 -2.956 19.482 1.00 92.88 112 ARG A N 1
ATOM 793 C CA . ARG A 1 112 ? -13.236 -4.027 18.475 1.00 92.88 112 ARG A CA 1
ATOM 794 C C . ARG A 1 112 ? -13.572 -3.466 17.095 1.00 92.88 112 ARG A C 1
ATOM 796 O O . ARG A 1 112 ? -13.116 -4.007 16.086 1.00 92.88 112 ARG A O 1
ATOM 803 N N . THR A 1 113 ? -14.370 -2.403 17.029 1.00 95.19 113 THR A N 1
ATOM 804 C CA . THR A 1 113 ? -14.735 -1.761 15.760 1.00 95.19 113 THR A CA 1
ATOM 805 C C . THR A 1 113 ? -13.570 -0.949 15.202 1.00 95.19 113 THR A C 1
ATOM 807 O O . THR A 1 113 ? -13.296 -1.050 14.002 1.00 95.19 113 THR A O 1
ATOM 810 N N . LEU A 1 114 ? -12.820 -0.248 16.058 1.00 95.50 114 LEU A N 1
ATOM 811 C CA . LEU A 1 114 ? -11.585 0.438 15.691 1.00 95.50 114 LEU A CA 1
ATOM 812 C C . LEU A 1 114 ? -10.559 -0.538 15.111 1.00 95.50 114 LEU A C 1
ATOM 814 O O . LEU A 1 114 ? -10.038 -0.301 14.021 1.00 95.50 114 LEU A O 1
ATOM 818 N N . TYR A 1 115 ? -10.330 -1.674 15.774 1.00 96.94 115 TYR A N 1
ATOM 819 C CA . TYR A 1 115 ? -9.402 -2.696 15.290 1.00 96.94 115 TYR A CA 1
ATOM 820 C C . TYR A 1 115 ? -9.830 -3.273 13.933 1.00 96.94 115 TYR A C 1
ATOM 822 O O . TYR A 1 115 ? -9.022 -3.366 13.009 1.00 96.94 115 TYR A O 1
ATOM 830 N N . LYS A 1 116 ? -11.123 -3.579 13.752 1.00 97.06 116 LYS A N 1
ATOM 831 C CA . LYS A 1 116 ? -11.663 -4.018 12.452 1.00 97.06 116 LYS A CA 1
ATOM 832 C C . LYS A 1 116 ? -11.468 -2.960 11.360 1.00 97.06 116 LYS A C 1
ATOM 834 O O . LYS A 1 116 ? -11.114 -3.308 10.234 1.00 97.06 116 LYS A O 1
ATOM 839 N N . ARG A 1 117 ? -11.693 -1.677 11.668 1.00 97.62 117 ARG A N 1
ATOM 840 C CA . ARG A 1 117 ? -11.485 -0.563 10.728 1.00 97.62 117 ARG A CA 1
ATOM 841 C C . ARG A 1 117 ? -10.012 -0.438 10.343 1.00 97.62 117 ARG A C 1
ATOM 843 O O . ARG A 1 117 ? -9.712 -0.345 9.155 1.00 97.62 117 ARG A O 1
ATOM 850 N N . TYR A 1 118 ? -9.120 -0.495 11.330 1.00 97.88 118 TYR A N 1
ATOM 851 C CA . TYR A 1 118 ? -7.676 -0.479 11.121 1.00 97.88 118 TYR A CA 1
ATOM 852 C C . TYR A 1 118 ? -7.235 -1.622 10.204 1.00 97.88 118 TYR A C 1
ATOM 854 O O . TYR A 1 118 ? -6.609 -1.369 9.179 1.00 97.88 118 TYR A O 1
ATOM 862 N N . LEU A 1 119 ? -7.638 -2.863 10.498 1.00 98.69 119 LEU A N 1
ATOM 863 C CA . LEU A 1 119 ? -7.277 -4.020 9.676 1.00 98.69 119 LEU A CA 1
ATOM 864 C C . LEU A 1 119 ? -7.738 -3.871 8.223 1.00 98.69 119 LEU A C 1
ATOM 866 O O . LEU A 1 119 ? -6.981 -4.168 7.302 1.00 98.69 119 LEU A O 1
ATOM 870 N N . ARG A 1 120 ? -8.960 -3.378 7.997 1.00 98.50 120 ARG A N 1
ATOM 871 C CA . ARG A 1 120 ? -9.466 -3.125 6.638 1.00 98.50 120 ARG A CA 1
ATOM 872 C C . ARG A 1 120 ? -8.620 -2.085 5.904 1.00 98.50 120 ARG A C 1
ATOM 874 O O . ARG A 1 120 ? -8.275 -2.303 4.744 1.00 98.50 120 ARG A O 1
ATOM 881 N N . ALA A 1 121 ? -8.270 -0.985 6.570 1.00 98.50 121 ALA A N 1
ATOM 882 C CA . ALA A 1 121 ? -7.425 0.058 5.995 1.00 98.50 121 ALA A CA 1
ATOM 883 C C . ALA A 1 121 ? -6.008 -0.456 5.688 1.00 98.50 121 ALA A C 1
ATOM 885 O O . ALA A 1 121 ? -5.479 -0.198 4.608 1.00 98.50 121 ALA A O 1
ATOM 886 N N . GLU A 1 122 ? -5.423 -1.239 6.594 1.00 98.56 122 GLU A N 1
ATOM 887 C CA . GLU A 1 122 ? -4.100 -1.847 6.439 1.00 98.56 122 GLU A CA 1
ATOM 888 C C . GLU A 1 122 ? -4.067 -2.822 5.249 1.00 98.56 122 GLU A C 1
ATOM 890 O O . GLU A 1 122 ? -3.179 -2.744 4.397 1.00 98.56 122 GLU A O 1
ATOM 895 N N . ILE A 1 123 ? -5.074 -3.695 5.126 1.00 98.75 123 ILE A N 1
ATOM 896 C CA . ILE A 1 123 ? -5.211 -4.615 3.986 1.00 98.75 123 ILE A CA 1
ATOM 897 C C . ILE A 1 123 ? -5.355 -3.829 2.680 1.00 98.75 123 ILE A C 1
ATOM 899 O O . ILE A 1 123 ? -4.646 -4.113 1.712 1.00 98.75 123 ILE A O 1
ATOM 903 N N . ALA A 1 124 ? -6.227 -2.819 2.647 1.00 98.62 124 ALA A N 1
ATOM 904 C CA . ALA A 1 124 ? -6.435 -1.994 1.460 1.00 98.62 124 ALA A CA 1
ATOM 905 C C . ALA A 1 124 ? -5.152 -1.253 1.042 1.00 98.62 124 ALA A C 1
ATOM 907 O O . ALA A 1 124 ? -4.809 -1.222 -0.143 1.00 98.62 124 ALA A O 1
ATOM 908 N N . SER A 1 125 ? -4.407 -0.716 2.012 1.00 98.69 125 SER A N 1
ATOM 909 C CA . SER A 1 125 ? -3.115 -0.060 1.793 1.00 98.69 125 SER A CA 1
ATOM 910 C C . SER A 1 125 ? -2.098 -1.022 1.176 1.00 98.69 125 SER A C 1
ATOM 912 O O . SER A 1 125 ? -1.492 -0.719 0.143 1.00 98.69 125 SER A O 1
ATOM 914 N N . ARG A 1 126 ? -1.975 -2.237 1.728 1.00 98.75 126 ARG A N 1
ATOM 915 C CA . ARG A 1 126 ? -1.095 -3.285 1.185 1.00 98.75 126 ARG A CA 1
ATOM 916 C C . ARG A 1 126 ? -1.486 -3.681 -0.235 1.00 98.75 126 ARG A C 1
ATOM 918 O O . ARG A 1 126 ? -0.621 -3.744 -1.106 1.00 98.75 126 ARG A O 1
ATOM 925 N N . GLN A 1 127 ? -2.776 -3.880 -0.501 1.00 98.75 127 GLN A N 1
ATOM 926 C CA . GLN A 1 127 ? -3.279 -4.201 -1.841 1.00 98.75 127 GLN A CA 1
ATOM 927 C C . GLN A 1 127 ? -2.999 -3.083 -2.852 1.00 98.75 127 GLN A C 1
ATOM 929 O O . GLN A 1 127 ? -2.673 -3.352 -4.009 1.00 98.75 127 GLN A O 1
ATOM 934 N N . LEU A 1 128 ? -3.128 -1.819 -2.446 1.00 98.75 128 LEU A N 1
ATOM 935 C CA . LEU A 1 128 ? -2.814 -0.685 -3.310 1.00 98.75 128 LEU A CA 1
ATOM 936 C C . LEU A 1 128 ? -1.310 -0.597 -3.596 1.00 98.75 128 LEU A C 1
ATOM 938 O O . LEU A 1 128 ? -0.923 -0.424 -4.752 1.00 98.75 128 LEU A O 1
ATOM 942 N N . LYS A 1 129 ? -0.467 -0.786 -2.575 1.00 98.75 129 LYS A N 1
ATOM 943 C CA . 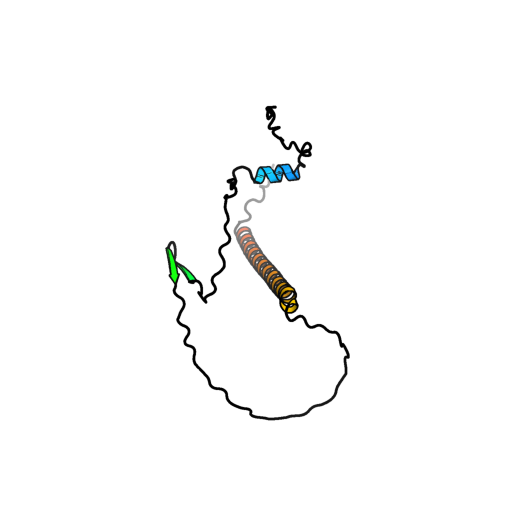LYS A 1 129 ? 0.994 -0.817 -2.723 1.00 98.75 129 LYS A CA 1
ATOM 944 C C . LYS A 1 129 ? 1.440 -1.934 -3.667 1.00 98.75 129 LYS A C 1
ATOM 946 O O . LYS A 1 129 ? 2.234 -1.675 -4.565 1.00 98.75 129 LYS A O 1
ATOM 951 N N . MET A 1 130 ? 0.873 -3.132 -3.529 1.00 98.81 130 MET A N 1
ATOM 952 C CA . MET A 1 130 ? 1.133 -4.249 -4.443 1.00 98.81 130 MET A CA 1
ATOM 953 C C . MET A 1 130 ? 0.742 -3.915 -5.884 1.00 98.81 130 MET A C 1
ATOM 955 O O . MET A 1 130 ? 1.534 -4.109 -6.800 1.00 98.81 130 MET A O 1
ATOM 959 N N . ARG A 1 131 ? -0.449 -3.339 -6.100 1.00 98.69 131 ARG A N 1
ATOM 960 C CA . ARG A 1 131 ? -0.883 -2.914 -7.441 1.00 98.69 131 ARG A CA 1
ATOM 961 C C . ARG A 1 131 ? 0.037 -1.861 -8.051 1.00 98.69 131 ARG A C 1
ATOM 963 O O . ARG A 1 131 ? 0.273 -1.907 -9.254 1.00 98.69 131 ARG A O 1
ATOM 970 N N . LYS A 1 132 ? 0.543 -0.922 -7.247 1.00 98.75 132 LYS A N 1
ATOM 971 C CA . LYS A 1 132 ? 1.523 0.065 -7.709 1.00 98.75 132 LYS A CA 1
ATOM 972 C C . LYS A 1 132 ? 2.812 -0.623 -8.160 1.00 98.75 132 LYS A C 1
ATOM 974 O O . LYS A 1 132 ? 3.220 -0.424 -9.296 1.00 98.75 132 LYS A O 1
ATOM 979 N N . LEU A 1 133 ? 3.378 -1.491 -7.321 1.00 98.81 133 LEU A N 1
ATOM 980 C CA . LEU A 1 133 ? 4.604 -2.223 -7.648 1.00 98.81 133 LEU A CA 1
ATOM 981 C C . LEU A 1 133 ? 4.456 -3.067 -8.918 1.00 98.81 133 LEU A C 1
ATOM 983 O O . LEU A 1 133 ? 5.341 -3.040 -9.760 1.00 98.81 133 LEU A O 1
ATOM 987 N N . HIS A 1 134 ? 3.327 -3.754 -9.111 1.00 98.75 134 HIS A N 1
ATOM 988 C CA . HIS A 1 134 ? 3.084 -4.510 -10.345 1.00 98.75 134 HIS A CA 1
ATOM 989 C C . HIS A 1 134 ? 3.089 -3.628 -11.598 1.00 98.75 134 HIS A C 1
ATOM 991 O O . HIS A 1 134 ? 3.612 -4.036 -12.631 1.00 98.75 134 HIS A O 1
ATOM 997 N N . LYS A 1 135 ? 2.515 -2.420 -11.521 1.00 98.69 135 LYS A N 1
ATOM 998 C CA . LYS A 1 135 ? 2.536 -1.472 -12.642 1.00 98.69 135 LYS A CA 1
ATOM 999 C C . LYS A 1 135 ? 3.944 -0.952 -12.914 1.00 98.69 135 LYS A C 1
ATOM 1001 O O . LYS A 1 135 ? 4.322 -0.858 -14.077 1.00 98.69 135 LYS A O 1
ATOM 1006 N N . ASP A 1 136 ? 4.701 -0.649 -11.863 1.00 98.62 136 ASP A N 1
ATOM 1007 C CA . ASP A 1 136 ? 6.080 -0.171 -11.981 1.00 98.62 136 ASP A CA 1
ATOM 1008 C C . ASP A 1 136 ? 6.976 -1.255 -12.609 1.00 98.62 136 ASP A C 1
ATOM 1010 O O . ASP A 1 136 ? 7.711 -0.965 -13.549 1.00 98.62 136 ASP A O 1
ATOM 1014 N N . ILE A 1 137 ? 6.843 -2.515 -12.172 1.00 98.69 137 ILE A N 1
ATOM 1015 C CA . ILE A 1 137 ? 7.537 -3.669 -12.771 1.00 98.69 137 ILE A CA 1
ATOM 1016 C C . ILE A 1 137 ? 7.178 -3.799 -14.255 1.00 98.69 137 ILE A C 1
ATOM 1018 O O . ILE A 1 137 ? 8.068 -3.806 -15.097 1.00 98.69 137 ILE A O 1
ATOM 1022 N N . ALA A 1 138 ? 5.886 -3.796 -14.598 1.00 98.62 138 ALA A N 1
ATOM 1023 C CA . ALA A 1 138 ? 5.449 -3.924 -15.989 1.00 98.62 138 ALA A CA 1
ATOM 1024 C C . ALA A 1 138 ? 5.950 -2.780 -16.890 1.00 98.62 138 ALA A C 1
ATOM 1026 O O . ALA A 1 138 ? 6.179 -2.974 -18.085 1.00 98.62 138 ALA A O 1
ATOM 1027 N N . LEU A 1 139 ? 6.099 -1.571 -16.342 1.00 98.56 139 LEU A N 1
ATOM 1028 C CA . LEU A 1 139 ? 6.665 -0.437 -17.066 1.00 98.56 139 LEU A CA 1
ATOM 1029 C C . LEU A 1 139 ? 8.164 -0.638 -17.311 1.00 98.56 139 LEU A C 1
ATOM 1031 O O . LEU A 1 139 ? 8.627 -0.407 -18.429 1.00 98.56 139 LEU A O 1
ATOM 1035 N N . LEU A 1 140 ? 8.901 -1.094 -16.297 1.00 98.44 140 LEU A N 1
ATOM 1036 C CA . LEU A 1 140 ? 10.326 -1.406 -16.414 1.00 98.44 140 LEU A CA 1
ATOM 1037 C C . LEU A 1 140 ? 10.578 -2.543 -17.410 1.00 98.44 140 LEU A C 1
ATOM 1039 O O . LEU A 1 140 ? 11.471 -2.417 -18.242 1.00 98.44 140 LEU A O 1
ATOM 1043 N N . ASP A 1 141 ? 9.760 -3.596 -17.397 1.00 98.06 141 ASP A N 1
ATOM 1044 C CA . ASP A 1 141 ? 9.864 -4.706 -18.352 1.00 98.06 141 ASP A CA 1
ATOM 1045 C C . ASP A 1 141 ? 9.732 -4.208 -19.798 1.00 98.06 141 ASP A C 1
ATOM 1047 O O . ASP A 1 141 ? 10.578 -4.500 -20.642 1.00 98.06 141 ASP A O 1
ATOM 1051 N N . ARG A 1 142 ? 8.748 -3.339 -20.074 1.00 97.75 142 ARG A N 1
ATOM 1052 C CA . ARG A 1 142 ? 8.593 -2.716 -21.402 1.00 97.75 142 ARG A CA 1
ATOM 1053 C C . ARG A 1 142 ? 9.799 -1.869 -21.798 1.00 97.75 142 ARG A C 1
ATOM 1055 O O . ARG A 1 142 ? 10.199 -1.882 -22.959 1.00 97.75 142 ARG A O 1
ATOM 1062 N N . GLN A 1 143 ? 10.370 -1.111 -20.863 1.00 97.19 143 GLN A N 1
ATOM 1063 C CA . GLN A 1 143 ? 11.574 -0.320 -21.133 1.00 97.19 143 GLN A CA 1
ATOM 1064 C C . GLN A 1 143 ? 12.769 -1.221 -21.455 1.00 97.19 143 GLN A C 1
ATOM 1066 O O . GLN A 1 143 ? 13.515 -0.934 -22.391 1.00 97.19 143 GLN A O 1
ATOM 1071 N N . LEU A 1 144 ? 12.931 -2.324 -20.722 1.00 96.00 144 LEU A N 1
ATOM 1072 C CA . LEU A 1 144 ? 13.977 -3.308 -20.983 1.00 96.00 144 LEU A CA 1
ATOM 1073 C C . LEU A 1 144 ? 13.808 -3.962 -22.355 1.00 96.00 144 LEU A C 1
ATOM 1075 O O . LEU A 1 144 ? 14.795 -4.099 -23.075 1.00 96.00 144 LEU A O 1
ATOM 1079 N N . ASP A 1 145 ? 12.585 -4.313 -22.746 1.00 95.75 145 ASP A N 1
ATOM 1080 C CA . ASP A 1 145 ? 12.303 -4.891 -24.063 1.00 95.75 145 ASP A CA 1
ATOM 1081 C C . ASP A 1 145 ? 12.619 -3.913 -25.197 1.00 95.75 145 ASP A C 1
ATOM 1083 O O . ASP A 1 145 ? 13.269 -4.288 -26.175 1.00 95.75 145 ASP A O 1
ATOM 1087 N N . LEU A 1 146 ? 12.259 -2.635 -25.041 1.00 94.94 146 LEU A N 1
ATOM 1088 C CA . LEU A 1 146 ? 12.625 -1.593 -26.001 1.00 94.94 146 LEU A CA 1
ATOM 1089 C C . LEU A 1 146 ? 14.146 -1.464 -26.129 1.00 94.94 146 LEU A C 1
ATOM 1091 O O . LEU A 1 146 ? 14.669 -1.497 -27.240 1.00 94.94 146 LEU A O 1
ATOM 1095 N N . VAL A 1 147 ? 14.876 -1.399 -25.014 1.00 94.25 147 VAL A N 1
ATOM 1096 C CA . VAL A 1 147 ? 16.348 -1.313 -25.024 1.00 94.25 147 VAL A CA 1
ATOM 1097 C C . VAL A 1 147 ? 16.986 -2.555 -25.655 1.00 94.25 147 VAL A C 1
ATOM 1099 O O . VAL A 1 147 ? 17.965 -2.433 -26.392 1.00 94.25 147 VAL A O 1
ATOM 1102 N N . ARG A 1 148 ? 16.435 -3.748 -25.404 1.00 92.31 148 ARG A N 1
ATOM 1103 C CA . ARG A 1 148 ? 16.894 -5.003 -26.017 1.00 92.31 148 ARG A CA 1
ATOM 1104 C C . ARG A 1 148 ? 16.641 -5.027 -27.521 1.00 92.31 148 ARG A C 1
ATOM 1106 O O . ARG A 1 148 ? 17.534 -5.426 -28.256 1.00 92.31 148 ARG A O 1
ATOM 1113 N N . SER A 1 149 ? 15.478 -4.560 -27.973 1.00 90.38 149 SER A N 1
ATOM 1114 C CA . SER A 1 149 ? 15.152 -4.462 -29.403 1.00 90.38 149 SER A CA 1
ATOM 1115 C C . SER A 1 149 ? 15.952 -3.382 -30.139 1.00 90.38 149 SER A C 1
ATOM 1117 O O . SER A 1 149 ? 16.225 -3.519 -31.327 1.00 90.38 149 SER A O 1
ATOM 1119 N N . ALA A 1 150 ? 16.354 -2.320 -29.435 1.00 84.44 150 ALA A N 1
ATOM 1120 C CA . ALA A 1 150 ? 17.115 -1.209 -29.994 1.00 84.44 150 ALA A CA 1
ATOM 1121 C C . ALA A 1 150 ? 18.628 -1.473 -30.033 1.00 84.44 150 ALA A C 1
ATOM 1123 O O . ALA A 1 150 ? 19.354 -0.718 -30.678 1.00 84.44 150 ALA A O 1
ATOM 1124 N N . ARG A 1 151 ? 19.127 -2.525 -29.366 1.00 77.06 151 ARG A N 1
ATOM 1125 C CA . ARG A 1 151 ? 20.500 -2.994 -29.580 1.00 77.06 151 ARG A CA 1
ATOM 1126 C C . ARG A 1 151 ? 20.544 -3.795 -30.880 1.00 77.06 151 ARG A C 1
ATOM 1128 O O . ARG A 1 151 ? 20.029 -4.912 -30.896 1.00 77.06 151 ARG A O 1
ATOM 1135 N N . PRO A 1 152 ? 21.191 -3.297 -31.948 1.00 63.72 152 PRO A N 1
ATOM 1136 C CA . PRO A 1 152 ? 21.506 -4.158 -33.072 1.00 63.72 152 PRO A CA 1
ATOM 1137 C C . PRO A 1 152 ? 22.395 -5.293 -32.558 1.00 63.72 152 PRO A C 1
ATOM 1139 O O . PRO A 1 152 ? 23.358 -5.057 -31.823 1.00 63.72 152 PRO A O 1
ATOM 1142 N N . SER A 1 153 ? 22.049 -6.523 -32.927 1.00 61.72 153 SER A N 1
ATOM 1143 C CA . SER A 1 153 ? 22.854 -7.731 -32.749 1.00 61.72 153 SER A CA 1
ATOM 1144 C C . SER A 1 153 ? 24.155 -7.602 -33.549 1.00 61.72 153 SER A C 1
ATOM 1146 O O . SER A 1 153 ? 24.304 -8.161 -34.632 1.00 61.72 153 SER A O 1
ATOM 1148 N N . GLY A 1 154 ? 25.070 -6.774 -33.061 1.00 65.69 154 GLY A N 1
ATOM 1149 C CA . GLY A 1 154 ? 26.400 -6.600 -33.612 1.00 65.69 154 GLY A CA 1
ATOM 1150 C C . GLY A 1 154 ? 27.354 -7.586 -32.959 1.00 65.69 154 GLY A C 1
ATOM 1151 O O . GLY A 1 154 ? 27.470 -7.592 -31.736 1.00 65.69 154 GLY A O 1
ATOM 1152 N N . LEU A 1 155 ? 28.068 -8.328 -33.810 1.00 56.03 155 LEU A N 1
ATOM 1153 C CA . LEU A 1 155 ? 29.182 -9.243 -33.528 1.00 56.03 155 LEU A CA 1
ATOM 1154 C C . LEU A 1 155 ? 28.777 -10.703 -33.279 1.00 56.03 155 LEU A C 1
ATOM 1156 O O . LEU A 1 155 ? 28.881 -11.241 -32.179 1.00 56.03 155 LEU A O 1
ATOM 1160 N N . ALA A 1 156 ? 28.415 -11.375 -34.376 1.00 55.47 156 ALA A N 1
ATOM 1161 C CA . ALA A 1 156 ? 28.828 -12.763 -34.553 1.00 55.47 156 ALA A CA 1
ATOM 1162 C C . ALA A 1 156 ? 30.373 -12.821 -34.497 1.00 55.47 156 ALA A C 1
ATOM 1164 O O . ALA A 1 156 ? 31.022 -11.975 -35.123 1.00 55.47 156 ALA A O 1
ATOM 1165 N N . PRO A 1 157 ? 30.978 -13.757 -33.746 1.00 56.31 157 PRO A N 1
ATOM 1166 C CA . PRO A 1 157 ? 32.425 -13.894 -33.691 1.00 56.31 157 PRO A CA 1
ATOM 1167 C C . PRO A 1 157 ? 32.949 -14.286 -35.073 1.00 56.31 157 PRO A C 1
ATOM 1169 O O . PRO A 1 157 ? 32.442 -15.214 -35.706 1.00 56.31 157 PRO A O 1
ATOM 1172 N N . GLY A 1 158 ? 33.941 -13.528 -35.540 1.00 58.72 158 GLY A N 1
ATOM 1173 C CA . GLY A 1 158 ? 34.611 -13.740 -36.812 1.00 58.72 158 GLY A CA 1
ATOM 1174 C C . GLY A 1 158 ? 35.101 -15.176 -36.945 1.00 58.72 158 GLY A C 1
ATOM 1175 O O . GLY A 1 158 ? 35.836 -15.687 -36.104 1.00 58.72 158 GLY A O 1
ATOM 1176 N N . HIS A 1 159 ? 34.655 -15.798 -38.028 1.00 61.12 159 HIS A N 1
ATOM 1177 C CA . HIS A 1 159 ? 35.190 -17.016 -38.601 1.00 61.12 159 HIS A CA 1
ATOM 1178 C C . HIS A 1 159 ? 36.692 -16.810 -38.857 1.00 61.12 159 HIS A C 1
ATOM 1180 O O . HIS A 1 159 ? 37.075 -16.043 -39.739 1.00 61.12 159 HIS A O 1
ATOM 1186 N N . LEU A 1 160 ? 37.530 -17.436 -38.029 1.00 66.31 160 LEU A N 1
ATOM 1187 C CA . LEU A 1 160 ? 38.959 -17.587 -38.280 1.00 66.31 160 LEU A CA 1
ATOM 1188 C C . LEU A 1 160 ? 39.084 -18.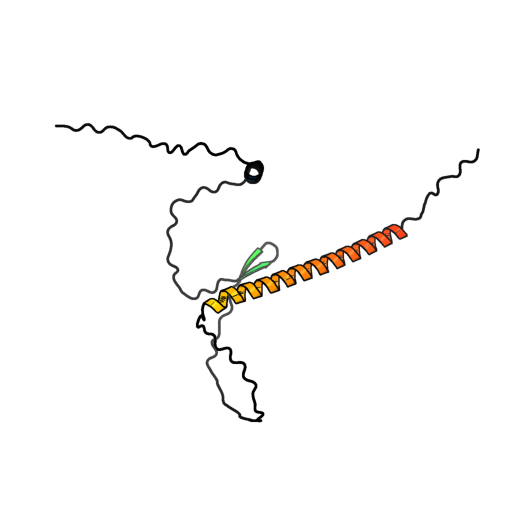592 -39.436 1.00 66.31 160 LEU A C 1
ATOM 1190 O O . LEU A 1 160 ? 38.701 -19.749 -39.272 1.00 66.31 160 LEU A O 1
ATOM 1194 N N . GLN A 1 161 ? 39.514 -18.130 -40.609 1.00 59.38 161 GLN A N 1
ATOM 1195 C CA . GLN A 1 161 ? 39.983 -19.007 -41.681 1.00 59.38 161 GLN A CA 1
ATOM 1196 C C . GLN A 1 161 ? 41.498 -19.140 -41.539 1.00 59.38 161 GLN A C 1
ATOM 1198 O O . GLN A 1 161 ? 42.186 -18.122 -41.421 1.00 59.38 161 GLN A O 1
ATOM 1203 N N . ASP A 1 162 ? 41.947 -20.393 -41.490 1.00 66.25 162 ASP A N 1
ATOM 1204 C CA . ASP A 1 162 ? 43.346 -20.825 -41.562 1.00 66.25 162 ASP A CA 1
ATOM 1205 C C . ASP A 1 162 ? 43.957 -20.574 -42.952 1.00 66.25 162 ASP A C 1
ATOM 1207 O O . ASP A 1 162 ? 43.212 -20.668 -43.959 1.00 66.25 162 ASP A O 1
#